Protein AF-A0A0N9I5G4-F1 (afdb_monomer)

Organism: NCBI:txid860235

Foldseek 3Di:
DDCVPDPCSVVVCVVVVDPPQVVLCCVQPNLLVLLVVLCVVPVVRDRPPPDPDSVVSVVCCVPPVSNVVSCVVCVVVPDVSSVVSVCCVVPPDPPDDDPVVVPPPDPPPDD

Sequence (111 aa):
MDATAEPGFLERAIHAGEPGLLKLWIHALGPERVVRWAAEKDPSVKWEGMYAHRCQACQRLYRDPKIRSVIEKHGEQMPGTVAQTLWLDEYQAPTVIDETKANRGTLDMTR

Solvent-accessible surface area (backbone atoms only — not comparable to full-atom values): 7049 Å² total; per-residue (Å²): 132,73,75,82,74,47,89,64,39,67,58,52,50,50,60,70,65,51,62,66,63,64,54,50,45,37,67,62,61,31,33,59,56,52,51,47,54,40,20,76,77,39,75,86,51,81,57,85,93,70,61,95,46,66,66,58,36,44,52,41,58,79,67,37,66,67,52,40,51,43,45,74,76,46,52,88,72,56,62,69,62,48,60,51,45,52,48,41,63,75,76,61,62,72,95,74,84,75,72,76,77,78,75,81,78,78,83,83,82,87,125

Secondary structure (DSSP, 8-state):
--GGGSTTHHHHHHHHS--HHHHHHHHHH-HHHHHHHHHHH-TT---TT--SSHHHHHHHHHH-HHHHHHHHHHGGG--HHHHHHHHHHHHT--S---STTTTSS------

Structure (mmCIF, N/CA/C/O backbone):
data_AF-A0A0N9I5G4-F1
#
_entry.id   AF-A0A0N9I5G4-F1
#
loop_
_atom_site.group_PDB
_atom_site.id
_atom_site.type_symbol
_atom_site.label_atom_id
_atom_site.label_alt_id
_atom_site.label_comp_id
_atom_site.label_asym_id
_atom_site.label_entity_id
_atom_site.label_seq_id
_atom_site.pdbx_PDB_ins_code
_atom_site.Cartn_x
_atom_site.Cartn_y
_atom_site.Cartn_z
_atom_site.occupancy
_atom_site.B_iso_or_equiv
_atom_site.auth_seq_id
_atom_site.auth_comp_id
_atom_site.auth_asym_id
_atom_site.auth_atom_id
_atom_site.pdbx_PDB_model_num
ATOM 1 N N . MET A 1 1 ? -7.109 28.424 -18.382 1.00 48.97 1 MET A N 1
ATOM 2 C CA . MET A 1 1 ? -5.640 28.279 -18.374 1.00 48.97 1 MET A CA 1
ATOM 3 C C . MET A 1 1 ? -5.361 26.794 -18.457 1.00 48.97 1 MET A C 1
ATOM 5 O O . MET A 1 1 ? -5.725 26.074 -17.538 1.00 48.97 1 MET A O 1
ATOM 9 N N . ASP A 1 2 ? -4.894 26.338 -19.615 1.00 51.69 2 ASP A N 1
ATOM 10 C CA . ASP A 1 2 ? -4.726 24.920 -19.935 1.00 51.69 2 ASP A CA 1
ATOM 11 C C . ASP A 1 2 ? -3.348 24.460 -19.440 1.00 51.69 2 ASP A C 1
ATOM 13 O O . ASP A 1 2 ? -2.320 24.797 -20.024 1.00 51.69 2 ASP A O 1
ATOM 17 N N . ALA A 1 3 ? -3.320 23.765 -18.301 1.00 57.94 3 ALA A N 1
ATOM 18 C CA . ALA A 1 3 ? -2.086 23.383 -17.606 1.00 57.94 3 ALA A CA 1
ATOM 19 C C . ALA A 1 3 ? -1.214 22.388 -18.400 1.00 57.94 3 ALA A C 1
ATOM 21 O O . ALA A 1 3 ? -0.078 22.119 -18.017 1.00 57.94 3 ALA A O 1
ATOM 22 N N . THR A 1 4 ? -1.741 21.849 -19.502 1.00 56.00 4 THR A N 1
ATOM 23 C CA . THR A 1 4 ? -1.068 20.876 -20.369 1.00 56.00 4 THR A CA 1
ATOM 24 C C . THR A 1 4 ? -0.059 21.506 -21.338 1.00 56.00 4 THR A C 1
ATOM 26 O O . THR A 1 4 ? 0.781 20.790 -21.878 1.00 56.00 4 THR A O 1
ATOM 29 N N . ALA A 1 5 ? -0.102 22.831 -21.532 1.00 63.69 5 ALA A N 1
ATOM 30 C CA . ALA A 1 5 ? 0.744 23.559 -22.485 1.00 63.69 5 ALA A CA 1
ATOM 31 C C . ALA A 1 5 ? 2.085 24.058 -21.902 1.00 63.69 5 ALA A C 1
ATOM 33 O O . ALA A 1 5 ? 2.924 24.580 -22.635 1.00 63.69 5 ALA A O 1
ATOM 34 N N . GLU A 1 6 ? 2.299 23.916 -20.592 1.00 70.25 6 GLU A N 1
ATOM 35 C CA . GLU A 1 6 ? 3.527 24.350 -19.919 1.00 70.25 6 GLU A CA 1
ATOM 36 C C . GLU A 1 6 ? 4.713 23.425 -20.276 1.00 70.25 6 GLU A C 1
ATOM 38 O O . GLU A 1 6 ? 4.611 22.202 -20.102 1.00 70.25 6 GLU A O 1
ATOM 43 N N . PRO A 1 7 ? 5.874 23.960 -20.704 1.00 74.06 7 PRO A N 1
ATOM 44 C CA . PRO A 1 7 ? 7.069 23.157 -20.950 1.00 74.06 7 PRO A CA 1
ATOM 45 C C . PRO A 1 7 ? 7.439 22.295 -19.731 1.00 74.06 7 PRO A C 1
ATOM 47 O O . PRO A 1 7 ? 7.462 22.753 -18.581 1.00 74.06 7 PRO A O 1
ATOM 50 N N . GLY A 1 8 ? 7.695 21.007 -19.967 1.00 74.00 8 GLY A N 1
ATOM 51 C CA . GLY A 1 8 ? 8.027 20.043 -18.913 1.00 74.00 8 GLY A CA 1
ATOM 52 C C . GLY A 1 8 ? 6.845 19.591 -18.041 1.00 74.00 8 GLY A C 1
ATOM 53 O O . GLY A 1 8 ? 7.069 18.887 -17.059 1.00 74.00 8 GLY A O 1
ATOM 54 N N . PHE A 1 9 ? 5.596 19.956 -18.367 1.00 81.69 9 PHE A N 1
ATOM 55 C CA . PHE A 1 9 ? 4.403 19.449 -17.671 1.00 81.69 9 PHE A CA 1
ATOM 56 C C . PHE A 1 9 ? 4.358 17.919 -17.663 1.00 81.69 9 PHE A C 1
ATOM 58 O O . PHE A 1 9 ? 4.187 17.318 -16.604 1.00 81.69 9 PHE A O 1
ATOM 65 N N . LEU A 1 10 ? 4.561 17.297 -18.829 1.00 64.44 10 LEU A N 1
ATOM 66 C CA . LEU A 1 10 ? 4.529 15.843 -18.973 1.00 64.44 10 LEU A CA 1
ATOM 67 C C . LEU A 1 10 ? 5.600 15.171 -18.110 1.00 64.44 10 LEU A C 1
ATOM 69 O O . LEU A 1 10 ? 5.305 14.215 -17.407 1.00 64.44 10 LEU A O 1
ATOM 73 N N . GLU A 1 11 ? 6.819 15.699 -18.113 1.00 68.25 11 GLU A N 1
ATOM 74 C CA . GLU A 1 11 ? 7.929 15.133 -17.349 1.00 68.25 11 GLU A CA 1
ATOM 75 C C . GLU A 1 11 ? 7.717 15.268 -15.838 1.00 68.25 11 GLU A C 1
ATOM 77 O O . GLU A 1 11 ? 7.880 14.298 -15.102 1.00 68.25 11 GLU A O 1
ATOM 82 N N . ARG A 1 12 ? 7.217 16.420 -15.369 1.00 75.56 12 ARG A N 1
ATOM 83 C CA . ARG A 1 12 ? 6.801 16.589 -13.968 1.00 75.56 12 ARG A CA 1
ATOM 84 C C . ARG A 1 12 ? 5.640 15.668 -13.602 1.00 75.56 12 ARG A C 1
ATOM 86 O O . ARG A 1 12 ? 5.629 15.129 -12.503 1.00 75.56 12 ARG A O 1
ATOM 93 N N . ALA A 1 13 ? 4.677 15.469 -14.499 1.00 65.62 13 ALA A N 1
ATOM 94 C CA . ALA A 1 13 ? 3.547 14.571 -14.281 1.00 65.62 13 ALA A CA 1
ATOM 95 C C . ALA A 1 13 ? 3.972 13.094 -14.259 1.00 65.62 13 ALA A C 1
ATOM 97 O O . ALA A 1 13 ? 3.436 12.327 -13.465 1.00 65.62 13 ALA A O 1
ATOM 98 N N . ILE A 1 14 ? 4.953 12.701 -15.076 1.00 58.78 14 ILE A N 1
ATOM 99 C CA . ILE A 1 14 ? 5.568 11.368 -15.056 1.00 58.78 14 ILE A CA 1
ATOM 100 C C . ILE A 1 14 ? 6.325 11.172 -13.741 1.00 58.78 14 ILE A C 1
ATOM 102 O O . ILE A 1 14 ? 6.056 10.211 -13.027 1.00 58.78 14 ILE A O 1
ATOM 106 N N . HIS A 1 15 ? 7.187 12.119 -13.369 1.00 60.84 15 HIS A N 1
ATOM 107 C CA . HIS A 1 15 ? 8.013 12.033 -12.164 1.00 60.84 15 HIS A CA 1
ATOM 108 C C . HIS A 1 15 ? 7.189 12.129 -10.865 1.00 60.84 15 HIS A C 1
ATOM 110 O O . HIS A 1 15 ? 7.510 11.486 -9.870 1.00 60.84 15 HIS A O 1
ATOM 116 N N . ALA A 1 16 ? 6.095 12.896 -10.860 1.00 61.62 16 ALA A N 1
ATOM 117 C CA . ALA A 1 16 ? 5.122 12.919 -9.764 1.00 61.62 16 ALA A CA 1
ATOM 118 C C . ALA A 1 16 ? 4.189 11.692 -9.785 1.00 61.62 16 ALA A C 1
ATOM 120 O O . ALA A 1 16 ? 3.674 11.270 -8.750 1.00 61.62 16 ALA A O 1
ATOM 121 N N . GLY A 1 17 ? 3.960 11.121 -10.971 1.00 56.00 17 GLY A N 1
ATOM 122 C CA . GLY A 1 17 ? 3.161 9.923 -11.217 1.00 56.00 17 GLY A CA 1
ATOM 123 C C . GLY A 1 17 ? 3.913 8.611 -10.984 1.00 56.00 17 GLY A C 1
ATOM 124 O O . GLY A 1 17 ? 3.303 7.539 -11.076 1.00 56.00 17 GLY A O 1
ATOM 125 N N . GLU A 1 18 ? 5.204 8.665 -10.658 1.00 53.97 18 GLU A N 1
ATOM 126 C CA . GLU A 1 18 ? 6.004 7.553 -10.153 1.00 53.97 18 GLU A CA 1
ATOM 127 C C . GLU A 1 18 ? 6.081 7.549 -8.618 1.00 53.97 18 GLU A C 1
ATOM 129 O O . GLU A 1 18 ? 7.077 7.953 -8.026 1.00 53.97 18 GLU A O 1
ATOM 134 N N . PRO A 1 19 ? 5.092 6.977 -7.911 1.00 56.31 19 PRO A N 1
ATOM 135 C CA . PRO A 1 19 ? 5.368 6.370 -6.625 1.00 56.31 19 PRO A CA 1
ATOM 136 C C . PRO A 1 19 ? 6.028 5.015 -6.908 1.00 56.31 19 PRO A C 1
ATOM 138 O O . PRO A 1 19 ? 5.349 3.990 -7.032 1.00 56.31 19 PRO A O 1
ATOM 141 N N . GLY A 1 20 ? 7.353 5.037 -7.0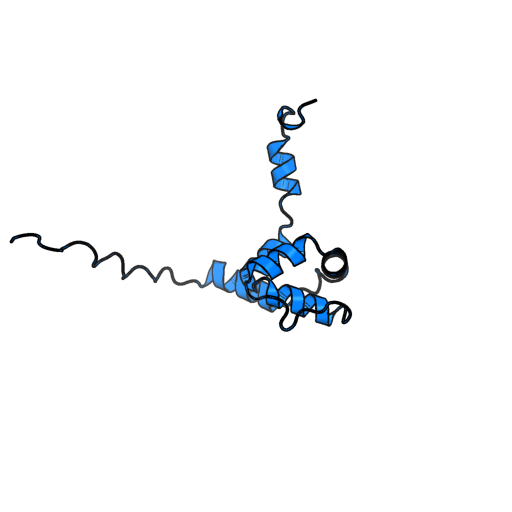80 1.00 67.25 20 GLY A N 1
ATOM 142 C CA . GLY A 1 20 ? 8.161 3.881 -7.485 1.00 67.25 20 GLY A CA 1
ATOM 143 C C . GLY A 1 20 ? 7.977 2.663 -6.578 1.00 67.25 20 GLY A C 1
ATOM 144 O O . GLY A 1 20 ? 7.912 1.541 -7.061 1.00 67.25 20 GLY A O 1
ATOM 145 N N . LEU A 1 21 ? 7.765 2.861 -5.275 1.00 73.25 21 LEU A N 1
ATOM 146 C CA . LEU A 1 21 ? 7.731 1.752 -4.322 1.00 73.25 21 LEU A CA 1
ATOM 147 C C . LEU A 1 21 ? 6.393 0.989 -4.304 1.00 73.25 21 LEU A C 1
ATOM 149 O O . LEU A 1 21 ? 6.376 -0.233 -4.419 1.00 73.25 21 LEU A O 1
ATOM 153 N N . LEU A 1 22 ? 5.251 1.682 -4.223 1.00 84.00 22 LEU A N 1
ATOM 154 C CA . LEU A 1 22 ? 3.940 1.016 -4.150 1.00 84.00 22 LEU A CA 1
ATOM 155 C C . LEU A 1 22 ? 3.624 0.224 -5.428 1.00 84.00 22 LEU A C 1
ATOM 157 O O . LEU A 1 22 ? 3.046 -0.859 -5.359 1.00 84.00 22 LEU A O 1
ATOM 161 N N . LYS A 1 23 ? 4.027 0.739 -6.595 1.00 83.00 23 LYS A N 1
ATOM 162 C CA . LYS A 1 23 ? 3.881 0.016 -7.866 1.00 83.00 23 LYS A CA 1
ATOM 163 C C . LYS A 1 23 ? 4.682 -1.288 -7.858 1.00 83.00 23 LYS A C 1
ATOM 165 O O . LYS A 1 23 ? 4.129 -2.323 -8.222 1.00 83.00 23 LYS A O 1
ATOM 170 N N . LEU A 1 24 ? 5.928 -1.254 -7.375 1.00 82.25 24 LEU A N 1
ATOM 171 C CA . LEU A 1 24 ? 6.766 -2.450 -7.229 1.00 82.25 24 LEU A CA 1
ATOM 172 C C . LEU A 1 24 ? 6.148 -3.465 -6.262 1.00 82.25 24 LEU A C 1
ATOM 174 O O . LEU A 1 24 ? 6.154 -4.660 -6.537 1.00 82.25 24 LEU A O 1
ATOM 178 N N . TRP A 1 25 ? 5.539 -3.008 -5.168 1.00 86.62 25 TRP A N 1
ATOM 179 C CA . TRP A 1 25 ? 4.855 -3.902 -4.229 1.00 86.62 25 TRP A CA 1
ATOM 180 C C . TRP A 1 25 ? 3.644 -4.575 -4.857 1.00 86.62 25 TRP A C 1
ATOM 182 O O . TRP A 1 25 ? 3.446 -5.777 -4.692 1.00 86.62 25 TRP A O 1
ATOM 192 N N . ILE A 1 26 ? 2.826 -3.807 -5.581 1.00 88.50 26 ILE A N 1
ATOM 193 C CA . ILE A 1 26 ? 1.666 -4.349 -6.289 1.00 88.50 26 ILE A CA 1
ATOM 194 C C . ILE A 1 26 ? 2.121 -5.343 -7.359 1.00 88.50 26 ILE A C 1
ATOM 196 O O . ILE A 1 26 ? 1.452 -6.353 -7.549 1.00 88.50 26 ILE A O 1
ATOM 200 N N . HIS A 1 27 ? 3.248 -5.096 -8.026 1.00 85.06 27 HIS A N 1
ATOM 201 C CA . HIS A 1 27 ? 3.807 -6.024 -9.001 1.00 85.06 27 HIS A CA 1
ATOM 202 C C . HIS A 1 27 ? 4.289 -7.329 -8.345 1.00 85.06 27 HIS A C 1
ATOM 204 O O . HIS A 1 27 ? 3.788 -8.398 -8.682 1.00 85.06 27 HIS A O 1
ATOM 210 N N . ALA A 1 28 ? 5.179 -7.238 -7.355 1.00 83.62 28 ALA A N 1
ATOM 211 C CA . ALA A 1 28 ? 5.802 -8.399 -6.719 1.00 83.62 28 ALA A CA 1
ATOM 212 C C . ALA A 1 28 ? 4.826 -9.223 -5.861 1.00 83.62 28 ALA A C 1
ATOM 214 O O . ALA A 1 28 ? 4.848 -10.453 -5.856 1.00 83.62 28 ALA A O 1
ATOM 215 N N . LEU A 1 29 ? 3.954 -8.553 -5.103 1.00 87.69 29 LEU A N 1
ATOM 216 C CA . LEU A 1 29 ? 3.052 -9.208 -4.155 1.00 87.69 29 LEU A CA 1
ATOM 217 C C . LEU A 1 29 ? 1.612 -9.258 -4.653 1.00 87.69 29 LEU A C 1
ATOM 219 O O . LEU A 1 29 ? 0.845 -10.088 -4.180 1.00 87.69 29 LEU A O 1
ATOM 223 N N . GLY A 1 30 ? 1.190 -8.421 -5.585 1.00 90.69 30 GLY A N 1
ATOM 224 C CA . GLY A 1 30 ? -0.232 -8.256 -5.860 1.00 90.69 30 GLY A CA 1
ATOM 225 C C . GLY A 1 30 ? -0.939 -7.409 -4.790 1.00 90.69 30 GLY A C 1
ATOM 226 O O . GLY A 1 30 ? -0.526 -7.347 -3.628 1.00 90.69 30 GLY A O 1
ATOM 227 N N . PRO A 1 31 ? -2.045 -6.750 -5.159 1.00 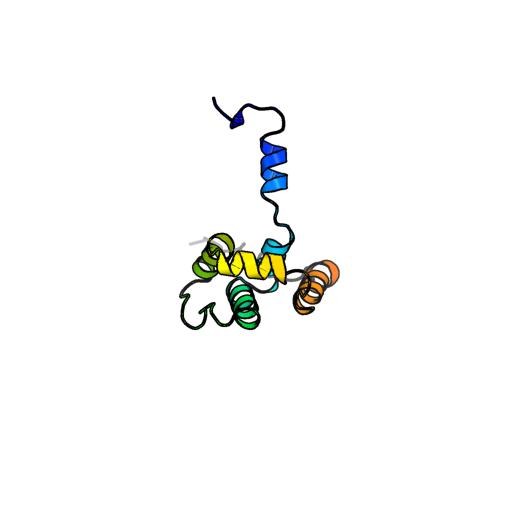93.69 31 PRO A N 1
ATOM 228 C CA . PRO A 1 31 ? -2.647 -5.693 -4.350 1.00 93.69 31 PRO A CA 1
ATOM 229 C C . PRO A 1 31 ? -3.251 -6.188 -3.031 1.00 93.6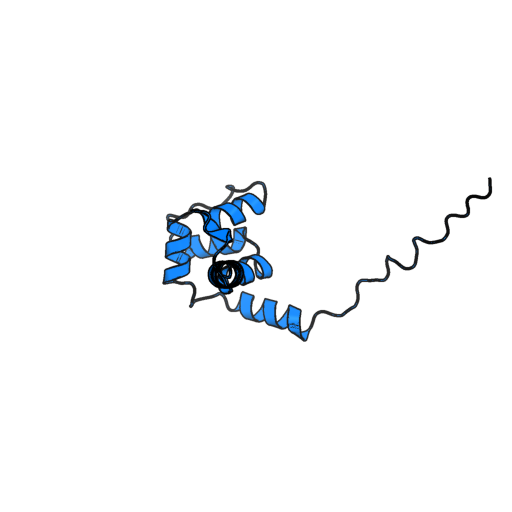9 31 PRO A C 1
ATOM 231 O O . PRO A 1 31 ? -3.148 -5.513 -2.014 1.00 93.69 31 PRO A O 1
ATOM 234 N N . GLU A 1 32 ? -3.848 -7.378 -3.011 1.00 94.12 32 GLU A N 1
ATOM 235 C CA . GLU A 1 32 ? -4.501 -7.933 -1.817 1.00 94.12 32 GLU A CA 1
ATOM 236 C C . GLU A 1 32 ? -3.503 -8.192 -0.686 1.00 94.12 32 GLU A C 1
ATOM 238 O O . GLU A 1 32 ? -3.777 -7.866 0.468 1.00 94.12 32 GLU A O 1
ATOM 243 N N . ARG A 1 33 ? -2.311 -8.707 -1.019 1.00 92.38 33 ARG A N 1
ATOM 244 C CA . ARG A 1 33 ? -1.245 -8.948 -0.038 1.00 92.38 33 ARG A CA 1
ATOM 245 C C . ARG A 1 33 ? -0.679 -7.644 0.522 1.00 92.38 33 ARG A C 1
ATOM 247 O O . ARG A 1 33 ? -0.346 -7.604 1.702 1.00 92.38 33 ARG A O 1
ATOM 254 N N . VAL A 1 34 ? -0.639 -6.577 -0.278 1.00 92.69 34 VAL A N 1
ATOM 255 C CA . VAL A 1 34 ? -0.263 -5.237 0.204 1.00 92.69 34 VAL A CA 1
ATOM 256 C C . VAL A 1 34 ? -1.315 -4.688 1.173 1.00 92.69 34 VAL A C 1
ATOM 258 O O . VAL A 1 34 ? -0.957 -4.165 2.225 1.00 92.69 34 VAL A O 1
ATOM 261 N N . VAL A 1 35 ? -2.611 -4.852 0.876 1.00 94.56 35 VAL A N 1
ATOM 262 C CA . VAL A 1 35 ? -3.677 -4.441 1.808 1.00 94.56 35 VAL A CA 1
ATOM 263 C C . VAL A 1 35 ? -3.622 -5.260 3.102 1.00 94.56 35 VAL A C 1
ATOM 265 O O . VAL A 1 35 ? -3.754 -4.686 4.181 1.00 94.56 35 VAL A O 1
ATOM 268 N N . ARG A 1 36 ? -3.395 -6.578 3.021 1.00 94.56 36 ARG A N 1
ATOM 269 C CA . ARG A 1 36 ? -3.210 -7.428 4.206 1.00 94.56 36 ARG A CA 1
ATOM 270 C C . ARG A 1 36 ? -2.060 -6.931 5.075 1.00 94.56 36 ARG A C 1
ATOM 272 O O . ARG A 1 36 ? -2.245 -6.764 6.272 1.00 94.56 36 ARG A O 1
ATOM 279 N N . TRP A 1 37 ? -0.903 -6.654 4.476 1.00 93.38 37 TRP A N 1
ATOM 280 C CA . TRP A 1 37 ? 0.240 -6.102 5.203 1.00 93.38 37 TRP A CA 1
ATOM 281 C C . TRP A 1 37 ? -0.107 -4.769 5.879 1.00 93.38 37 TRP A C 1
ATOM 283 O O . TRP A 1 37 ? 0.255 -4.545 7.032 1.00 93.38 37 TRP A O 1
ATOM 293 N N . ALA A 1 38 ? -0.874 -3.899 5.212 1.00 93.56 38 ALA A N 1
ATOM 294 C CA . ALA A 1 38 ? -1.332 -2.659 5.833 1.00 93.56 38 ALA A CA 1
ATOM 295 C C . ALA A 1 38 ? -2.234 -2.929 7.054 1.00 93.56 38 ALA A C 1
ATOM 297 O O . ALA A 1 38 ? -2.119 -2.235 8.062 1.00 93.56 38 ALA A O 1
ATOM 298 N N . ALA A 1 39 ? -3.071 -3.970 6.999 1.00 95.12 39 ALA A N 1
ATOM 299 C CA . ALA A 1 39 ? -3.905 -4.407 8.119 1.00 95.12 39 ALA A CA 1
ATOM 300 C C . ALA A 1 39 ? -3.117 -5.018 9.291 1.00 95.12 39 ALA A C 1
ATOM 302 O O . ALA A 1 39 ? -3.559 -4.931 10.433 1.00 95.12 39 ALA A O 1
ATOM 303 N N . GLU A 1 40 ? -1.935 -5.589 9.043 1.00 94.25 40 GLU A N 1
ATOM 304 C CA . GLU A 1 40 ? -1.023 -6.040 10.106 1.00 94.25 40 GLU A CA 1
ATOM 305 C C . GLU A 1 40 ? -0.437 -4.857 10.899 1.00 94.25 40 GLU A C 1
ATOM 307 O O . GLU A 1 40 ? -0.116 -5.001 12.078 1.00 94.25 40 GLU A O 1
ATOM 312 N N . LYS A 1 41 ? -0.302 -3.679 10.270 1.00 94.62 41 LYS A N 1
ATOM 313 C CA . LYS A 1 41 ? 0.195 -2.446 10.910 1.00 94.62 41 LYS A CA 1
ATOM 314 C C . LYS A 1 41 ? -0.924 -1.608 11.528 1.00 94.62 41 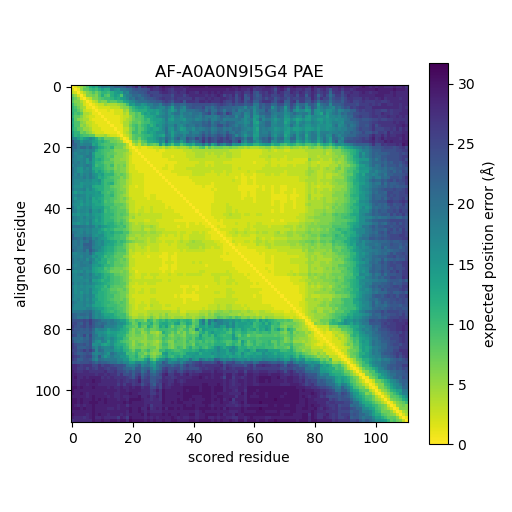LYS A C 1
ATOM 316 O O . LYS A 1 41 ? -0.731 -1.032 12.596 1.00 94.62 41 LYS A O 1
ATOM 321 N N . ASP A 1 42 ? -2.083 -1.557 10.876 1.00 95.12 42 ASP A N 1
ATOM 322 C CA . ASP A 1 42 ? -3.308 -0.940 11.387 1.00 95.12 42 ASP A CA 1
ATOM 323 C C . ASP A 1 42 ? -4.481 -1.935 11.299 1.00 95.12 42 ASP A C 1
ATOM 325 O O . ASP A 1 42 ? -5.130 -2.036 10.250 1.00 95.12 42 ASP A O 1
ATOM 329 N N . PRO A 1 43 ? -4.827 -2.620 12.408 1.00 95.81 43 PRO A N 1
ATOM 330 C CA . PRO A 1 43 ? -5.936 -3.577 12.455 1.00 95.81 43 PRO A CA 1
ATOM 331 C C . PRO A 1 43 ? -7.317 -2.985 12.125 1.00 95.81 43 PRO A C 1
ATOM 333 O O . PRO A 1 43 ? -8.286 -3.730 11.946 1.00 95.81 43 PRO A O 1
ATOM 336 N N . SER A 1 44 ? -7.449 -1.653 12.043 1.00 95.69 44 SER A N 1
ATOM 337 C CA . SER A 1 44 ? -8.681 -1.002 11.587 1.00 95.69 44 SER A CA 1
ATOM 338 C C . SER A 1 44 ? -8.913 -1.155 10.076 1.00 95.69 44 SER A C 1
ATOM 340 O O . SER A 1 44 ? -10.041 -0.975 9.603 1.00 95.69 44 SER A O 1
ATOM 342 N N . VAL A 1 45 ? -7.880 -1.522 9.310 1.00 94.94 45 VAL A N 1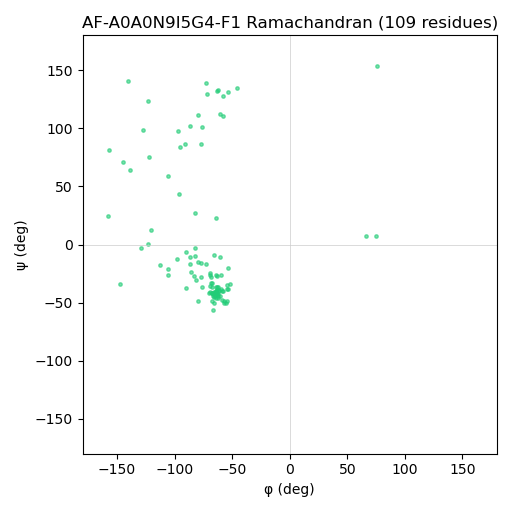
ATOM 343 C CA . VAL A 1 45 ? -7.984 -1.835 7.883 1.00 94.94 45 VAL A CA 1
ATOM 344 C C . VAL A 1 45 ? -8.599 -3.226 7.710 1.00 94.94 45 VAL A C 1
ATOM 346 O O . VAL A 1 45 ? -7.944 -4.258 7.825 1.00 94.94 45 VAL A O 1
ATOM 349 N N . LYS A 1 46 ? -9.893 -3.271 7.388 1.00 93.69 46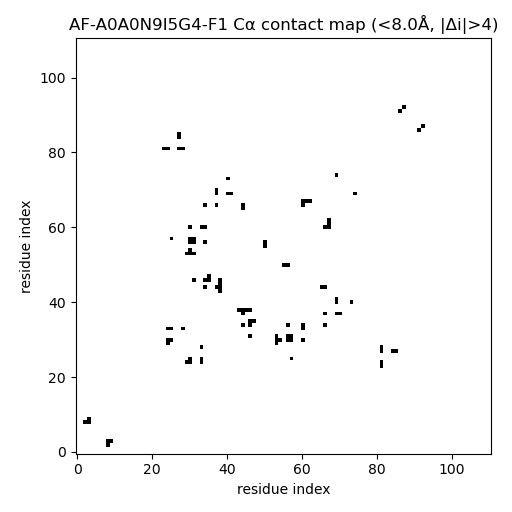 LYS A N 1
ATOM 350 C CA . LYS A 1 46 ? -10.567 -4.506 6.953 1.00 93.69 46 LYS A CA 1
ATOM 351 C C . LYS A 1 46 ? -10.126 -4.870 5.535 1.00 93.69 46 LYS A C 1
ATOM 353 O O . LYS A 1 46 ? -10.034 -3.970 4.697 1.00 93.69 46 LYS A O 1
ATOM 358 N N . TRP A 1 47 ? -9.890 -6.152 5.251 1.00 94.25 47 TRP A N 1
ATOM 359 C CA . TRP A 1 47 ? -9.442 -6.599 3.922 1.00 94.25 47 TRP A CA 1
ATOM 360 C C . TRP A 1 47 ? -9.941 -7.994 3.513 1.00 94.25 47 TRP A C 1
ATOM 362 O O . TRP A 1 47 ? -10.215 -8.209 2.333 1.00 94.25 47 TRP A O 1
ATOM 372 N N . GLU A 1 48 ? -10.093 -8.923 4.459 1.00 93.69 48 GLU A N 1
ATOM 373 C CA . GLU A 1 48 ? -10.549 -10.289 4.178 1.00 93.69 48 GLU A CA 1
ATOM 374 C C . GLU A 1 48 ? -11.962 -10.310 3.589 1.00 93.69 48 GLU A C 1
ATOM 376 O O . GLU A 1 48 ? -12.864 -9.624 4.073 1.00 93.69 48 GLU A O 1
ATOM 381 N N . GLY A 1 49 ? -12.144 -11.083 2.516 1.00 93.12 49 GLY A N 1
ATOM 382 C CA . GLY A 1 49 ? -13.433 -11.235 1.836 1.00 93.12 49 GLY A CA 1
ATOM 383 C C . GLY A 1 49 ? -13.960 -9.973 1.139 1.00 93.12 49 GLY A C 1
ATOM 384 O O . GLY A 1 49 ? -15.094 -9.980 0.671 1.00 93.12 49 GLY A O 1
ATOM 385 N N . MET A 1 50 ? -13.177 -8.889 1.055 1.00 92.44 50 MET A N 1
ATOM 386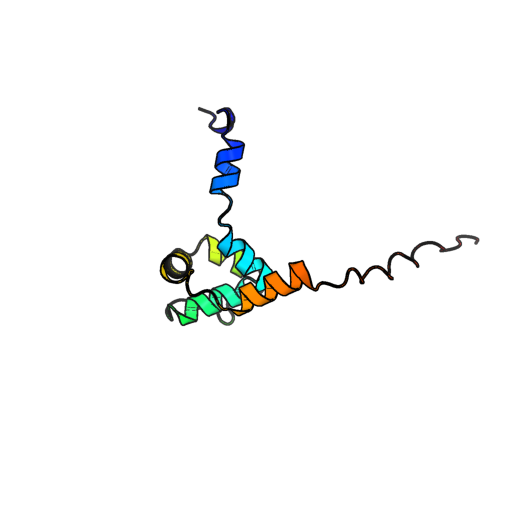 C CA . MET A 1 50 ? -13.660 -7.605 0.525 1.00 92.44 50 MET A CA 1
ATOM 387 C C . MET A 1 50 ? -13.552 -7.453 -0.996 1.00 92.44 50 MET A C 1
ATOM 389 O O . MET A 1 50 ? -14.177 -6.550 -1.553 1.00 92.44 50 MET A O 1
ATOM 393 N N . TYR A 1 51 ? -12.751 -8.278 -1.671 1.00 92.81 51 TYR A N 1
ATOM 394 C CA . TYR A 1 51 ? -12.452 -8.106 -3.094 1.00 92.81 51 TYR A CA 1
ATOM 395 C C . TYR A 1 51 ? -12.818 -9.359 -3.877 1.00 92.81 51 TYR A C 1
ATOM 397 O O . TYR A 1 51 ? -12.310 -10.441 -3.602 1.00 92.81 51 TYR A O 1
ATOM 405 N N . ALA A 1 52 ? -13.676 -9.192 -4.881 1.00 90.69 52 ALA A N 1
ATOM 406 C CA . ALA A 1 52 ? -13.959 -10.226 -5.871 1.00 90.69 52 ALA A CA 1
ATOM 407 C C . ALA A 1 52 ? -12.938 -10.196 -7.020 1.00 90.69 52 ALA A C 1
ATOM 409 O O . ALA A 1 52 ? -12.737 -11.193 -7.708 1.00 90.69 52 ALA A O 1
ATOM 410 N N . HIS A 1 53 ? -12.298 -9.042 -7.245 1.00 90.69 53 HIS A N 1
ATOM 411 C CA . HIS A 1 53 ? -11.290 -8.867 -8.282 1.00 90.69 53 HIS A CA 1
ATOM 412 C C . HIS A 1 53 ? -10.128 -7.993 -7.804 1.00 90.69 53 HIS A C 1
ATOM 414 O O . HIS A 1 53 ? -10.335 -6.940 -7.196 1.00 90.69 53 HIS A O 1
ATOM 420 N N . ARG A 1 54 ? -8.901 -8.359 -8.194 1.00 86.75 54 ARG A N 1
ATOM 421 C CA . ARG A 1 54 ? -7.655 -7.676 -7.800 1.00 86.75 54 ARG A CA 1
ATOM 422 C C . ARG A 1 54 ? -7.655 -6.164 -8.052 1.00 86.75 54 ARG A C 1
ATOM 424 O O . ARG A 1 54 ? -7.101 -5.404 -7.264 1.00 86.75 54 ARG A O 1
ATOM 431 N N . CYS A 1 55 ? -8.311 -5.698 -9.120 1.00 90.56 55 CYS A N 1
ATOM 432 C CA . CYS A 1 55 ? -8.376 -4.262 -9.423 1.00 90.56 55 CYS A CA 1
ATOM 433 C C . CYS A 1 55 ? -9.101 -3.452 -8.337 1.00 90.56 55 CYS A C 1
ATOM 435 O O . CYS A 1 55 ? -8.781 -2.281 -8.159 1.00 90.56 55 CYS A O 1
ATOM 437 N N . GLN A 1 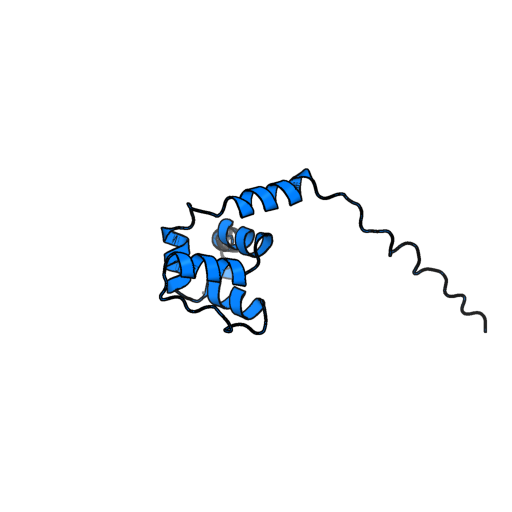56 ? -10.033 -4.059 -7.593 1.00 94.12 56 GLN A N 1
ATOM 438 C CA . GLN A 1 56 ? -10.714 -3.400 -6.473 1.00 94.12 56 GLN A CA 1
ATOM 439 C C . GLN A 1 56 ? -9.730 -3.130 -5.327 1.00 94.12 56 GLN A C 1
ATOM 441 O O . GLN A 1 56 ? -9.703 -2.029 -4.777 1.00 94.12 56 GLN A O 1
ATOM 446 N N . ALA A 1 57 ? -8.858 -4.098 -5.030 1.00 94.44 57 ALA A N 1
ATOM 447 C CA . ALA A 1 57 ? -7.776 -3.921 -4.070 1.00 94.44 57 ALA A CA 1
ATOM 448 C C . ALA A 1 57 ? -6.761 -2.870 -4.558 1.00 94.44 57 ALA A C 1
ATOM 450 O O . ALA A 1 57 ? -6.412 -1.974 -3.791 1.00 94.44 57 ALA A O 1
ATOM 451 N N . CYS A 1 58 ? -6.358 -2.903 -5.841 1.00 92.00 58 CYS A N 1
ATOM 452 C CA . CYS A 1 58 ? -5.486 -1.871 -6.427 1.00 92.00 58 CYS A CA 1
ATOM 453 C C . CYS A 1 58 ? -6.078 -0.469 -6.245 1.00 92.00 58 CYS A C 1
ATOM 455 O O . CYS A 1 58 ? -5.405 0.436 -5.761 1.00 92.00 58 CYS A O 1
ATOM 457 N N . GLN A 1 59 ? -7.347 -0.283 -6.615 1.00 92.62 59 GLN A N 1
ATOM 458 C CA . GLN A 1 59 ? -8.023 1.007 -6.512 1.00 92.62 59 GLN A CA 1
ATOM 459 C C . GLN A 1 59 ? -8.043 1.516 -5.068 1.00 92.62 59 GLN A C 1
ATOM 461 O O . GLN A 1 59 ? -7.835 2.708 -4.832 1.00 92.62 59 GLN A O 1
ATOM 466 N N . ARG A 1 60 ? -8.269 0.620 -4.101 1.00 93.56 60 ARG A N 1
ATOM 467 C CA . ARG A 1 60 ? -8.286 0.977 -2.685 1.00 93.56 60 ARG A CA 1
ATOM 468 C C . ARG A 1 60 ? -6.911 1.406 -2.179 1.00 93.56 60 ARG A C 1
ATOM 470 O O . ARG A 1 60 ? -6.846 2.416 -1.492 1.00 93.56 60 ARG A O 1
ATOM 477 N N . LEU A 1 61 ? -5.829 0.726 -2.565 1.00 92.19 61 LEU A N 1
ATOM 478 C CA . LEU A 1 61 ? -4.459 1.114 -2.186 1.00 92.19 61 LEU A CA 1
ATOM 479 C C . LEU A 1 61 ? -4.140 2.576 -2.532 1.00 92.19 61 LEU A C 1
ATOM 481 O O . LEU A 1 61 ? -3.494 3.268 -1.752 1.00 92.19 61 LEU A O 1
ATOM 485 N N . TYR A 1 62 ? -4.626 3.066 -3.676 1.00 89.19 62 TYR A N 1
ATOM 486 C CA . TYR A 1 62 ? -4.387 4.449 -4.098 1.00 89.19 62 TYR A CA 1
ATOM 487 C C . TYR A 1 62 ? -5.344 5.470 -3.471 1.00 89.19 62 TYR A C 1
ATOM 489 O O . TYR A 1 62 ? -4.985 6.647 -3.362 1.00 89.19 62 TYR A O 1
ATOM 497 N N . ARG A 1 63 ? -6.563 5.059 -3.097 1.00 90.12 63 ARG A N 1
ATOM 498 C CA . ARG A 1 63 ? -7.642 5.975 -2.682 1.00 90.12 63 ARG A CA 1
ATOM 499 C C . ARG A 1 63 ? -7.927 5.996 -1.187 1.00 90.12 63 ARG A C 1
ATOM 501 O O . ARG A 1 63 ? -8.451 6.996 -0.712 1.00 90.12 63 ARG A O 1
ATOM 508 N N . ASP A 1 64 ? -7.633 4.922 -0.465 1.00 93.94 64 ASP A N 1
ATOM 509 C CA . ASP A 1 64 ? -7.931 4.811 0.961 1.00 93.94 64 ASP A CA 1
ATOM 510 C C . ASP A 1 64 ? -6.870 5.575 1.775 1.00 93.94 64 ASP A C 1
ATOM 512 O O . ASP A 1 64 ? -5.705 5.159 1.809 1.00 93.94 64 ASP A O 1
ATOM 516 N N . PRO A 1 65 ? -7.236 6.695 2.428 1.00 92.25 65 PRO A N 1
ATOM 517 C CA . PRO A 1 65 ? -6.280 7.519 3.158 1.00 92.25 65 PRO A CA 1
ATOM 518 C C . PRO A 1 65 ? -5.661 6.779 4.348 1.00 92.25 65 PRO A C 1
ATOM 520 O O . PRO A 1 65 ? -4.529 7.085 4.718 1.00 92.25 65 PRO A O 1
ATOM 523 N N . LYS A 1 66 ? -6.349 5.779 4.923 1.00 93.00 66 LYS A N 1
ATOM 524 C CA . LYS A 1 66 ? -5.779 4.971 6.008 1.00 93.00 66 LYS A CA 1
ATOM 525 C C . LYS A 1 66 ? -4.630 4.122 5.498 1.00 93.00 66 LYS A C 1
ATOM 527 O O . LYS A 1 66 ? -3.546 4.140 6.070 1.00 93.00 66 LYS A O 1
ATOM 532 N N . ILE A 1 67 ? -4.854 3.420 4.388 1.00 92.31 67 ILE A N 1
ATOM 533 C CA . ILE A 1 67 ? -3.819 2.571 3.797 1.00 92.31 67 ILE A CA 1
ATOM 534 C C . ILE A 1 67 ? -2.641 3.426 3.328 1.00 92.31 67 ILE A C 1
ATOM 536 O O . ILE A 1 67 ? -1.493 3.059 3.567 1.00 92.31 67 ILE A O 1
ATOM 540 N N . ARG A 1 68 ? -2.912 4.599 2.744 1.00 89.81 68 ARG A N 1
ATOM 541 C CA . ARG A 1 68 ? -1.863 5.558 2.386 1.00 89.81 68 ARG A CA 1
ATOM 542 C C . ARG A 1 68 ? -1.018 5.956 3.597 1.00 89.81 68 ARG A C 1
ATOM 544 O O . ARG A 1 68 ? 0.199 5.840 3.530 1.00 89.81 68 ARG A O 1
ATOM 551 N N . SER A 1 69 ? -1.652 6.344 4.703 1.00 90.94 69 SER A N 1
ATOM 552 C CA . SER A 1 69 ? -0.941 6.721 5.930 1.00 90.94 69 SER A CA 1
ATOM 553 C C . SER A 1 69 ? -0.082 5.577 6.482 1.00 90.94 69 SER A C 1
ATOM 555 O O . SER A 1 69 ? 1.045 5.805 6.920 1.00 90.94 69 SER A O 1
ATOM 557 N N . VAL A 1 70 ? -0.570 4.334 6.410 1.00 92.44 70 VAL A N 1
ATOM 558 C CA . VAL A 1 70 ? 0.210 3.152 6.804 1.00 92.44 70 VAL A CA 1
ATOM 559 C C . VAL A 1 70 ? 1.433 2.967 5.905 1.00 92.44 70 VAL A C 1
ATOM 561 O O . VAL A 1 70 ? 2.528 2.749 6.419 1.00 92.44 70 VAL A O 1
ATOM 564 N N . ILE A 1 71 ? 1.272 3.079 4.584 1.00 87.62 71 ILE A N 1
ATOM 565 C CA . ILE A 1 71 ? 2.376 2.952 3.621 1.00 87.62 71 ILE A CA 1
ATOM 566 C C . ILE A 1 71 ? 3.408 4.065 3.828 1.00 87.62 71 ILE A C 1
ATOM 568 O O . ILE A 1 71 ? 4.600 3.785 3.841 1.00 87.62 71 ILE A O 1
ATOM 572 N N . GLU A 1 72 ? 2.976 5.305 4.045 1.00 86.94 72 GLU A N 1
ATOM 573 C CA . GLU A 1 72 ? 3.876 6.435 4.307 1.00 86.94 72 GLU A CA 1
ATOM 574 C C . GLU A 1 72 ? 4.661 6.249 5.614 1.00 86.94 72 GLU A C 1
ATOM 576 O O . GLU A 1 72 ? 5.853 6.533 5.665 1.00 86.94 72 GLU A O 1
ATOM 581 N N . LYS A 1 73 ? 4.019 5.728 6.667 1.00 89.50 73 LYS A N 1
ATOM 582 C CA . LYS A 1 73 ? 4.639 5.561 7.990 1.00 89.50 73 LYS A CA 1
ATOM 583 C C . LYS A 1 73 ? 5.509 4.308 8.118 1.00 89.50 73 LYS A C 1
ATOM 585 O O . LYS A 1 73 ? 6.443 4.286 8.916 1.00 89.50 73 LYS A O 1
ATOM 590 N N . HIS A 1 74 ? 5.170 3.242 7.397 1.00 88.69 74 HIS A N 1
ATOM 591 C CA . HIS A 1 74 ? 5.771 1.918 7.576 1.00 88.69 74 HIS A CA 1
ATOM 592 C C . HIS A 1 74 ? 6.401 1.346 6.302 1.00 88.69 74 HIS A C 1
ATOM 594 O O . HIS A 1 74 ? 6.923 0.235 6.351 1.00 88.69 74 HIS A O 1
ATOM 600 N N . GLY A 1 75 ? 6.367 2.066 5.178 1.00 81.06 75 GLY A N 1
ATOM 601 C CA . GLY A 1 75 ? 6.828 1.580 3.873 1.00 81.06 75 GLY A CA 1
ATOM 602 C C . GLY A 1 75 ? 8.302 1.177 3.838 1.00 81.06 75 GLY A C 1
ATOM 603 O O . GLY A 1 75 ? 8.669 0.288 3.080 1.00 81.06 75 GLY A O 1
ATOM 604 N N . GLU A 1 76 ? 9.133 1.748 4.710 1.00 79.31 76 GLU A N 1
ATOM 605 C CA . GLU A 1 76 ? 10.541 1.356 4.866 1.00 79.31 76 GLU A CA 1
ATOM 606 C C . GLU A 1 76 ? 10.710 -0.046 5.479 1.00 79.31 76 GLU A C 1
ATOM 608 O O . GLU A 1 76 ? 11.702 -0.720 5.224 1.00 79.31 76 GLU A O 1
ATOM 613 N N . GLN A 1 77 ? 9.720 -0.539 6.236 1.00 78.12 77 GLN A N 1
ATOM 614 C CA . GLN A 1 77 ? 9.710 -1.887 6.836 1.00 78.12 77 GLN A CA 1
ATOM 615 C C . GLN A 1 77 ? 9.254 -2.961 5.840 1.00 78.12 77 GLN A C 1
ATOM 617 O O . GLN A 1 77 ? 8.646 -3.968 6.217 1.00 78.12 77 GLN A O 1
ATOM 622 N N . MET A 1 78 ? 9.479 -2.692 4.560 1.00 69.44 78 MET A N 1
ATOM 623 C CA . MET A 1 78 ? 9.072 -3.512 3.438 1.00 69.44 78 MET A CA 1
ATOM 624 C C . MET A 1 78 ? 9.397 -4.989 3.676 1.00 69.44 78 MET A C 1
ATOM 626 O O . MET A 1 78 ? 10.514 -5.307 4.098 1.00 69.44 78 MET A O 1
ATOM 630 N N . PRO A 1 79 ? 8.461 -5.913 3.391 1.00 65.38 79 PRO A N 1
ATOM 631 C CA . PRO A 1 79 ? 8.745 -7.331 3.518 1.00 65.38 79 PRO A CA 1
ATOM 632 C C . PRO A 1 79 ? 9.943 -7.691 2.638 1.00 65.38 79 PRO A C 1
ATOM 634 O O . PRO A 1 79 ? 9.920 -7.421 1.435 1.00 65.38 79 PRO A O 1
ATOM 637 N N . GLY A 1 80 ? 10.960 -8.348 3.207 1.00 65.56 80 GLY A N 1
ATOM 638 C CA . GLY A 1 80 ? 12.135 -8.821 2.457 1.00 65.56 80 GLY A CA 1
ATOM 639 C C . GLY A 1 80 ? 11.772 -9.689 1.242 1.00 65.56 80 GLY A C 1
ATOM 640 O O . GLY A 1 80 ? 12.541 -9.780 0.291 1.00 65.56 80 GLY A O 1
ATOM 641 N N . THR A 1 81 ? 10.559 -10.247 1.230 1.00 63.88 81 THR A N 1
ATOM 642 C CA . THR A 1 81 ? 9.943 -10.928 0.089 1.00 63.88 81 THR A CA 1
ATOM 643 C C . THR A 1 81 ? 9.905 -10.073 -1.176 1.00 63.88 81 THR A C 1
ATOM 645 O O . THR A 1 81 ? 10.150 -10.610 -2.244 1.00 63.88 81 THR A O 1
ATOM 648 N N . VAL A 1 82 ? 9.657 -8.758 -1.102 1.00 71.94 82 VAL A N 1
ATOM 649 C CA . VAL A 1 82 ? 9.624 -7.931 -2.321 1.00 71.94 82 VAL A CA 1
ATOM 650 C C . VAL A 1 82 ? 11.017 -7.775 -2.922 1.00 71.94 82 VAL A C 1
ATOM 652 O O . VAL A 1 82 ? 11.168 -7.904 -4.130 1.00 71.94 82 VAL A O 1
ATOM 655 N N . ALA A 1 83 ? 12.038 -7.557 -2.090 1.00 68.31 83 ALA A N 1
ATOM 656 C CA . ALA A 1 83 ? 13.421 -7.487 -2.556 1.00 68.31 83 ALA A CA 1
ATOM 657 C C . ALA A 1 83 ? 13.862 -8.812 -3.204 1.00 68.31 83 ALA A C 1
ATOM 659 O O . ALA A 1 83 ? 14.500 -8.800 -4.250 1.00 68.31 83 ALA A O 1
ATOM 660 N N . GLN A 1 84 ? 13.465 -9.952 -2.625 1.00 66.00 84 GLN A N 1
ATOM 661 C CA . GLN A 1 84 ? 13.733 -11.276 -3.196 1.00 66.00 84 GLN A CA 1
ATOM 662 C C . GLN A 1 84 ? 12.991 -11.505 -4.517 1.00 66.00 84 GLN A C 1
ATOM 664 O O . GLN A 1 84 ? 13.593 -12.000 -5.461 1.00 66.00 84 GLN A O 1
ATOM 669 N N . THR A 1 85 ? 11.709 -11.138 -4.611 1.00 69.56 85 THR A N 1
ATOM 670 C CA . THR A 1 85 ? 10.937 -11.272 -5.856 1.00 69.56 85 THR A CA 1
ATOM 671 C C . THR A 1 85 ? 11.523 -10.413 -6.973 1.00 69.56 85 THR A C 1
ATOM 673 O O . THR A 1 85 ? 11.738 -10.926 -8.063 1.00 69.56 85 THR A O 1
ATOM 676 N N . LEU A 1 86 ? 11.854 -9.148 -6.695 1.00 72.00 86 LEU A N 1
ATOM 677 C CA . LEU A 1 86 ? 12.468 -8.263 -7.689 1.00 72.00 86 LEU A CA 1
ATOM 678 C C . LEU A 1 86 ? 13.840 -8.778 -8.140 1.00 72.00 86 LEU A C 1
ATOM 680 O O . LEU A 1 86 ? 14.125 -8.787 -9.332 1.00 72.00 86 LEU A O 1
ATOM 684 N N . TRP A 1 87 ? 14.659 -9.277 -7.208 1.00 72.38 87 TRP A N 1
ATOM 685 C CA . TRP A 1 87 ? 15.930 -9.916 -7.552 1.00 72.38 87 TRP A CA 1
ATOM 686 C C . TRP A 1 87 ? 15.719 -11.118 -8.480 1.00 72.38 87 TRP A C 1
ATOM 688 O O . TRP A 1 87 ? 16.429 -11.260 -9.474 1.00 72.38 87 TRP A O 1
ATOM 698 N N . LEU A 1 88 ? 14.774 -12.006 -8.155 1.00 68.31 88 LEU A N 1
ATOM 699 C CA . LEU A 1 88 ? 14.498 -13.203 -8.955 1.00 68.31 88 LEU A CA 1
ATOM 700 C C . LEU A 1 88 ? 14.029 -12.848 -10.371 1.00 68.31 88 LEU A C 1
ATOM 702 O O . LEU A 1 88 ? 14.509 -13.458 -11.326 1.00 68.31 88 LEU A O 1
ATOM 706 N N . ASP A 1 89 ? 13.156 -11.851 -10.510 1.00 66.25 89 ASP A N 1
ATOM 707 C CA . ASP A 1 89 ? 12.665 -11.396 -11.813 1.00 66.25 89 ASP A CA 1
ATOM 708 C C . ASP A 1 89 ? 13.781 -10.762 -12.660 1.00 66.25 89 ASP A C 1
ATOM 710 O O . ASP A 1 89 ? 13.868 -11.036 -13.857 1.00 66.25 89 ASP A O 1
ATOM 714 N N . GLU A 1 90 ? 14.668 -9.962 -12.056 1.00 65.62 90 GLU A N 1
ATOM 715 C CA . GLU A 1 90 ? 15.762 -9.295 -12.778 1.00 65.62 90 GLU A CA 1
ATOM 716 C C . GLU A 1 90 ? 16.930 -10.230 -13.132 1.00 65.62 90 GLU A C 1
ATOM 718 O O . GLU A 1 90 ? 17.528 -10.082 -14.198 1.00 65.62 90 GLU A O 1
ATOM 723 N N . TYR A 1 91 ? 17.270 -11.190 -12.264 1.00 63.31 91 TYR A N 1
ATOM 724 C CA . TYR A 1 91 ? 18.502 -11.982 -12.400 1.00 63.31 91 TYR A CA 1
ATOM 725 C C . TYR A 1 91 ? 18.290 -13.467 -12.711 1.00 63.31 91 TYR A C 1
ATOM 727 O O . TYR A 1 91 ? 19.244 -14.126 -13.127 1.00 63.31 91 TYR A O 1
ATOM 735 N N . GLN A 1 92 ? 17.098 -14.028 -12.487 1.00 59.75 92 GLN A N 1
ATOM 736 C CA . GLN A 1 92 ? 16.876 -15.478 -12.576 1.00 59.75 92 GLN A CA 1
ATOM 737 C C . GLN A 1 92 ? 15.699 -15.923 -13.439 1.00 59.75 92 GLN A C 1
ATOM 739 O O . GLN A 1 92 ? 15.554 -17.133 -13.608 1.00 59.75 92 GLN A O 1
ATOM 744 N N . ALA A 1 93 ? 14.894 -15.032 -14.023 1.00 54.34 93 ALA A N 1
ATOM 745 C CA . ALA A 1 93 ? 13.848 -15.463 -14.945 1.00 54.34 93 ALA A CA 1
ATOM 746 C C . ALA A 1 93 ? 14.483 -16.197 -16.150 1.00 54.34 93 ALA A C 1
ATOM 748 O O . ALA A 1 93 ? 15.182 -15.564 -16.949 1.00 54.34 93 ALA A O 1
ATOM 749 N N . PRO A 1 94 ? 14.281 -17.522 -16.323 1.00 49.25 94 PRO A N 1
ATOM 750 C CA . PRO A 1 94 ? 14.719 -18.180 -17.541 1.00 49.25 94 PRO A CA 1
ATOM 751 C C . PRO A 1 94 ? 13.935 -17.558 -18.700 1.00 49.25 94 PRO A C 1
ATOM 753 O O . PRO A 1 94 ? 12.711 -17.451 -18.642 1.00 49.25 94 PRO A O 1
ATOM 756 N N . THR A 1 95 ? 14.619 -17.184 -19.778 1.00 56.38 95 THR A N 1
ATOM 757 C CA . THR A 1 95 ? 14.047 -16.696 -21.051 1.00 56.38 95 THR A CA 1
ATOM 758 C C . THR A 1 95 ? 13.195 -17.746 -21.784 1.00 56.38 95 THR A C 1
ATOM 760 O O . THR A 1 95 ? 13.013 -17.684 -22.997 1.00 56.38 95 THR A O 1
ATOM 763 N N . VAL A 1 96 ? 12.668 -18.739 -21.072 1.00 60.62 96 VAL A N 1
ATOM 764 C CA . VAL A 1 96 ? 12.148 -19.978 -21.633 1.00 60.62 96 VAL A CA 1
ATOM 765 C C . VAL A 1 96 ? 10.692 -20.153 -21.229 1.00 60.62 96 VAL A C 1
ATOM 767 O O . VAL A 1 96 ? 10.368 -20.970 -20.379 1.00 60.62 96 VAL A O 1
ATOM 770 N N . ILE A 1 97 ? 9.807 -19.387 -21.869 1.00 56.31 97 ILE A N 1
ATOM 771 C CA . ILE A 1 97 ? 8.467 -19.878 -22.212 1.00 56.31 97 ILE A CA 1
ATOM 772 C C . ILE A 1 97 ? 8.048 -19.269 -23.563 1.00 56.31 97 ILE A C 1
ATOM 774 O O . ILE A 1 97 ? 7.176 -18.407 -23.634 1.00 56.31 97 ILE A O 1
ATOM 778 N N . ASP A 1 98 ? 8.672 -19.705 -24.660 1.00 50.78 98 ASP A N 1
ATOM 779 C CA . ASP A 1 98 ? 8.095 -19.539 -26.005 1.00 50.78 98 ASP A CA 1
ATOM 780 C C . ASP A 1 98 ? 8.294 -20.806 -26.848 1.00 50.78 98 ASP A C 1
ATOM 782 O O . ASP A 1 98 ? 8.990 -20.811 -27.856 1.00 50.78 98 ASP A O 1
ATOM 786 N N . GLU A 1 99 ? 7.686 -21.917 -26.423 1.00 49.41 99 GLU A N 1
ATOM 787 C CA . GLU A 1 99 ? 7.551 -23.109 -27.279 1.00 49.41 99 GLU A CA 1
ATOM 788 C C . GLU A 1 99 ? 6.171 -23.192 -27.956 1.00 49.41 99 GLU A C 1
ATOM 790 O O . GLU A 1 99 ? 5.976 -23.933 -28.917 1.00 49.41 99 GLU A O 1
ATOM 795 N N . THR A 1 100 ? 5.196 -22.382 -27.533 1.00 48.19 100 THR A N 1
ATOM 796 C CA . THR A 1 100 ? 3.838 -22.419 -28.105 1.00 48.19 100 THR A CA 1
ATOM 797 C C . THR A 1 100 ? 3.633 -21.562 -29.355 1.00 48.19 100 THR A C 1
ATOM 799 O O . THR A 1 100 ? 2.611 -21.741 -30.023 1.00 48.19 100 THR A O 1
ATOM 802 N N . LYS A 1 101 ? 4.569 -20.683 -29.747 1.00 47.88 101 LYS A N 1
ATOM 803 C CA . LYS A 1 101 ? 4.493 -20.015 -31.064 1.00 47.88 101 LYS A CA 1
ATOM 804 C C . LYS A 1 101 ? 5.038 -20.850 -32.225 1.00 47.88 101 LYS A C 1
ATOM 806 O O . LYS A 1 101 ? 4.781 -20.493 -33.370 1.00 47.88 101 LYS A O 1
ATOM 811 N N . ALA A 1 102 ? 5.698 -21.981 -31.968 1.00 44.66 102 ALA A N 1
ATOM 812 C CA . ALA A 1 102 ? 6.262 -22.822 -33.026 1.00 44.66 102 ALA A CA 1
ATOM 813 C C 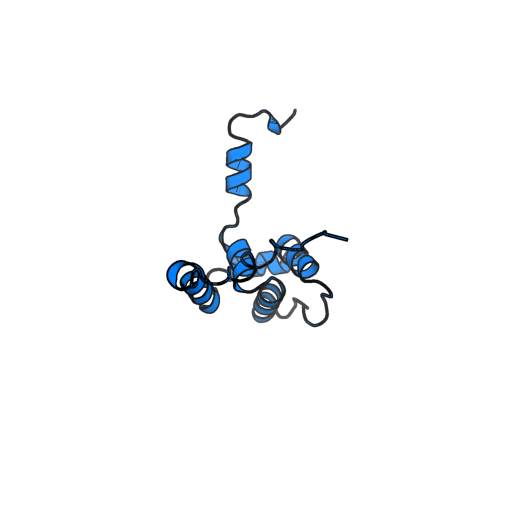. ALA A 1 102 ? 5.225 -23.684 -33.780 1.00 44.66 102 ALA A C 1
ATOM 815 O O . ALA A 1 102 ? 5.527 -24.161 -34.867 1.00 44.66 102 ALA A O 1
ATOM 816 N N . ASN A 1 103 ? 4.003 -23.870 -33.256 1.00 46.72 103 ASN A N 1
ATOM 817 C CA . ASN A 1 103 ? 3.050 -24.850 -33.809 1.00 46.72 103 ASN A CA 1
ATOM 818 C C . ASN A 1 103 ? 1.710 -24.282 -34.304 1.00 46.72 103 ASN A C 1
ATOM 820 O O . ASN A 1 103 ? 0.782 -25.032 -34.598 1.00 46.72 103 ASN A O 1
ATOM 824 N N . ARG A 1 104 ? 1.581 -22.957 -34.438 1.00 49.72 104 ARG A N 1
ATOM 825 C CA . ARG A 1 104 ? 0.380 -22.324 -35.012 1.00 49.72 104 ARG A CA 1
ATOM 826 C C . ARG A 1 104 ? 0.672 -21.814 -36.424 1.00 49.72 104 ARG A C 1
ATOM 828 O O . ARG A 1 104 ? 0.586 -20.623 -36.692 1.00 49.72 104 ARG A O 1
ATOM 835 N N . GLY A 1 105 ? 1.076 -22.727 -37.306 1.00 49.88 105 GLY A N 1
ATOM 836 C CA . GLY A 1 105 ? 1.549 -22.372 -38.643 1.00 49.88 105 GLY A CA 1
ATOM 837 C C . GLY A 1 105 ? 1.471 -23.474 -39.694 1.00 49.88 105 GLY A C 1
ATOM 838 O O . GLY A 1 105 ? 2.244 -23.421 -40.637 1.00 49.88 105 GLY A O 1
ATOM 839 N N . THR A 1 106 ? 0.592 -24.476 -39.574 1.00 52.34 106 THR A N 1
ATOM 840 C CA . THR A 1 106 ? 0.198 -25.312 -40.729 1.00 52.34 106 THR A CA 1
ATOM 841 C C . THR A 1 106 ? -1.166 -25.957 -40.472 1.00 52.34 106 THR A C 1
ATOM 843 O O . THR A 1 106 ? -1.267 -27.097 -40.036 1.00 52.34 106 THR A O 1
ATOM 846 N N . LEU A 1 107 ? -2.243 -25.205 -40.701 1.00 51.22 107 LEU A N 1
ATOM 847 C CA . LEU A 1 107 ? -3.529 -25.813 -41.044 1.00 51.22 107 LEU A CA 1
ATOM 848 C C . LEU A 1 107 ? -3.628 -25.748 -42.565 1.00 51.22 107 LEU A C 1
ATOM 850 O O . LEU A 1 107 ? -3.916 -24.701 -43.138 1.00 51.22 107 LEU A O 1
ATOM 854 N N . ASP A 1 108 ? -3.283 -26.871 -43.185 1.00 51.09 108 ASP A N 1
ATOM 855 C CA . ASP A 1 108 ? -3.513 -27.169 -44.592 1.00 51.09 108 ASP A CA 1
ATOM 856 C C . ASP A 1 108 ? -5.023 -27.072 -44.871 1.00 51.09 108 ASP A C 1
ATOM 858 O O . ASP A 1 108 ? -5.818 -27.860 -44.356 1.00 51.09 108 ASP A O 1
ATOM 862 N N . MET A 1 109 ? -5.425 -26.046 -45.624 1.00 51.44 109 MET A N 1
ATOM 863 C CA . MET A 1 109 ? -6.803 -25.821 -46.073 1.00 51.44 109 MET A CA 1
ATOM 864 C C . MET A 1 109 ? -7.020 -26.363 -47.491 1.00 51.44 109 MET A C 1
ATOM 866 O O . MET A 1 109 ? -7.655 -25.713 -48.320 1.00 51.44 109 MET A O 1
ATOM 870 N N . THR A 1 110 ? -6.517 -27.561 -47.783 1.00 55.75 110 THR A N 1
ATOM 871 C CA . THR A 1 110 ? -6.902 -28.278 -49.000 1.00 55.75 110 THR A CA 1
ATOM 872 C C . THR A 1 110 ? -8.098 -29.187 -48.716 1.00 55.75 110 THR A C 1
ATOM 874 O O . THR A 1 110 ? -7.946 -30.371 -48.406 1.00 55.75 110 THR A O 1
ATOM 877 N N . ARG A 1 111 ? -9.307 -28.627 -48.828 1.00 49.41 111 ARG A N 1
ATOM 878 C CA . ARG A 1 111 ? -10.509 -29.386 -49.195 1.00 49.41 111 ARG A CA 1
ATOM 879 C C . ARG A 1 111 ? -11.543 -28.513 -49.886 1.00 49.41 111 ARG A C 1
ATOM 881 O O . ARG A 1 111 ? -11.801 -27.404 -49.375 1.00 49.41 111 ARG A O 1
#

Radius of gyration: 20.72 Å; Cα contacts (8 Å, |Δi|>4): 56; chains: 1; bounding box: 32×58×62 Å

Mean predicted aligned error: 13.31 Å

pLDDT: mean 75.69, std 16.7, range [44.66, 95.81]